Protein AF-A0AAW6NH18-F1 (afdb_monomer_lite)

pLDDT: mean 81.3, std 8.91, range [51.72, 91.94]

Secondary structure (DSSP, 8-state):
-HHHHHHHHHHHTTTPPPEEEE-SS---S-EEEEPPHHHHHHHHHH-TT--GGG-EEEESHHHHHHHHHHT-SEEEETTEEEESSTTGGG-HHHHHHHHHHHHHHTTS-PPP--TTEEEE--

Structure (mmCIF, N/CA/C/O backbone):
data_AF-A0AAW6NH18-F1
#
_entry.id   AF-A0AAW6NH18-F1
#
loop_
_atom_site.group_PDB
_atom_site.id
_atom_site.type_symbol
_atom_site.label_atom_id
_atom_site.label_alt_id
_atom_site.label_comp_id
_atom_site.label_asym_id
_atom_site.label_entity_id
_atom_site.label_seq_id
_atom_site.pdbx_PDB_ins_code
_atom_site.Cartn_x
_atom_site.Cartn_y
_atom_site.Cartn_z
_atom_site.occupancy
_atom_site.B_iso_or_equiv
_atom_site.auth_seq_id
_atom_site.auth_comp_id
_atom_site.auth_asym_id
_atom_site.auth_atom_id
_atom_site.pdbx_PDB_model_num
ATOM 1 N N . MET A 1 1 ? 14.912 12.429 -14.643 1.00 51.72 1 MET A N 1
ATOM 2 C CA . MET A 1 1 ? 15.030 12.791 -13.210 1.00 51.72 1 MET A CA 1
ATOM 3 C C . MET A 1 1 ? 14.114 11.985 -12.272 1.00 51.72 1 MET A C 1
ATOM 5 O O . MET A 1 1 ? 14.462 11.850 -11.110 1.00 51.72 1 MET A O 1
ATOM 9 N N . ALA A 1 2 ? 12.985 11.406 -12.720 1.00 55.00 2 ALA A N 1
ATOM 10 C CA . ALA A 1 2 ? 12.113 10.599 -11.842 1.00 55.00 2 ALA A CA 1
ATOM 11 C C . ALA A 1 2 ? 12.678 9.208 -11.474 1.00 55.00 2 ALA A C 1
ATOM 13 O O . ALA A 1 2 ? 12.477 8.738 -10.358 1.00 55.00 2 ALA A O 1
ATOM 14 N N . LYS A 1 3 ? 13.417 8.574 -12.399 1.00 55.97 3 LYS A N 1
ATOM 15 C CA . LYS A 1 3 ? 13.998 7.232 -12.221 1.00 55.97 3 LYS A CA 1
ATOM 16 C C . LYS A 1 3 ? 14.969 7.178 -11.033 1.00 55.97 3 LYS A C 1
ATOM 18 O O . LYS A 1 3 ? 14.827 6.315 -10.180 1.00 55.97 3 LYS A O 1
ATOM 23 N N . ASP A 1 4 ? 15.843 8.178 -10.952 1.00 64.12 4 ASP A N 1
ATOM 24 C CA . ASP A 1 4 ? 16.896 8.341 -9.944 1.00 64.12 4 ASP A CA 1
ATOM 25 C C . ASP A 1 4 ? 16.360 8.353 -8.498 1.00 64.12 4 ASP A C 1
ATOM 27 O O . ASP A 1 4 ? 16.779 7.555 -7.659 1.00 64.12 4 ASP A O 1
ATOM 31 N N . LYS A 1 5 ? 15.313 9.150 -8.240 1.00 70.62 5 LYS A N 1
ATOM 32 C CA . LYS A 1 5 ? 14.659 9.216 -6.923 1.00 70.62 5 LYS A CA 1
ATOM 33 C C . LYS A 1 5 ? 13.972 7.913 -6.512 1.00 70.62 5 LYS A C 1
ATOM 35 O O . LYS A 1 5 ? 13.817 7.684 -5.316 1.00 70.62 5 LYS A O 1
ATOM 40 N N . LEU A 1 6 ? 13.514 7.088 -7.456 1.00 75.19 6 LEU A N 1
ATOM 41 C CA . LEU A 1 6 ? 12.871 5.815 -7.125 1.00 75.19 6 LEU A CA 1
ATOM 42 C C . LEU A 1 6 ? 13.906 4.733 -6.797 1.00 75.19 6 LEU A C 1
ATOM 44 O O . LEU A 1 6 ? 13.699 3.958 -5.868 1.00 75.19 6 LEU A O 1
ATOM 48 N N . THR A 1 7 ? 15.032 4.718 -7.516 1.00 75.06 7 THR A N 1
ATOM 49 C CA . THR A 1 7 ? 16.199 3.885 -7.185 1.00 75.06 7 THR A CA 1
ATOM 50 C C . THR A 1 7 ? 16.736 4.190 -5.796 1.00 75.06 7 THR A C 1
ATOM 52 O O . THR A 1 7 ? 16.934 3.261 -5.019 1.00 75.06 7 THR A O 1
ATOM 55 N N . GLU A 1 8 ? 16.834 5.466 -5.425 1.00 77.69 8 GLU A N 1
ATOM 56 C CA . GLU A 1 8 ? 17.271 5.843 -4.079 1.00 77.69 8 GLU A CA 1
ATOM 57 C C . GLU A 1 8 ? 16.321 5.302 -2.989 1.00 77.69 8 GLU A C 1
ATOM 59 O O . GLU A 1 8 ? 16.760 4.816 -1.946 1.00 77.69 8 GLU A O 1
ATOM 64 N N . VAL A 1 9 ? 15.003 5.335 -3.227 1.00 73.94 9 VAL A N 1
ATOM 65 C CA . VAL A 1 9 ? 14.012 4.745 -2.308 1.00 73.94 9 VAL A CA 1
ATOM 66 C C . VAL A 1 9 ? 14.207 3.233 -2.194 1.00 73.94 9 VAL A C 1
ATOM 68 O O . VAL A 1 9 ? 14.206 2.720 -1.077 1.00 73.94 9 VAL A O 1
ATOM 71 N N . LEU A 1 10 ? 14.425 2.544 -3.321 1.00 71.75 10 LEU A N 1
ATOM 72 C CA . LEU A 1 10 ? 14.675 1.100 -3.373 1.00 71.75 10 LEU A CA 1
ATOM 73 C C . LEU A 1 10 ? 15.925 0.688 -2.591 1.00 71.75 10 LEU A C 1
ATOM 75 O O . LEU A 1 10 ? 15.947 -0.385 -1.990 1.00 71.75 10 LEU A O 1
ATOM 79 N N . GLU A 1 11 ? 16.984 1.492 -2.649 1.00 74.31 11 GLU A N 1
ATOM 80 C CA . GLU A 1 11 ? 18.219 1.273 -1.891 1.00 74.31 11 GLU A CA 1
ATOM 81 C C . GLU A 1 11 ? 18.015 1.543 -0.399 1.00 74.31 11 GLU A C 1
ATOM 83 O O . GLU A 1 11 ? 18.419 0.738 0.431 1.00 74.31 11 GLU A O 1
ATOM 88 N N . LYS A 1 12 ? 17.287 2.605 -0.036 1.00 71.75 12 LYS A N 1
ATOM 89 C CA . LYS A 1 12 ? 16.964 2.922 1.369 1.00 71.75 12 LYS A CA 1
ATOM 90 C C . LYS A 1 12 ? 16.020 1.911 2.029 1.00 71.75 12 LYS A C 1
ATOM 92 O O . LYS A 1 12 ? 15.954 1.843 3.261 1.00 71.75 12 LYS A O 1
ATOM 97 N N . THR A 1 13 ? 15.258 1.158 1.237 1.00 67.12 13 THR A N 1
ATOM 98 C CA . THR A 1 13 ? 14.456 0.021 1.711 1.00 67.12 13 THR A CA 1
ATOM 99 C C . THR A 1 13 ? 15.242 -1.281 1.803 1.00 67.12 13 THR A C 1
ATOM 101 O O . THR A 1 13 ? 14.730 -2.239 2.377 1.00 67.12 13 THR A O 1
ATOM 104 N N . ASP A 1 14 ? 16.463 -1.358 1.269 1.00 63.47 14 ASP A N 1
ATOM 105 C CA . ASP A 1 14 ? 17.301 -2.550 1.391 1.00 63.47 14 ASP A CA 1
ATOM 106 C C . ASP A 1 14 ? 17.612 -2.838 2.872 1.00 63.47 14 ASP A C 1
ATOM 108 O O . ASP A 1 14 ? 18.042 -1.968 3.625 1.00 63.47 14 ASP A O 1
ATOM 112 N N . GLY A 1 15 ? 17.251 -4.038 3.337 1.00 61.22 15 GLY A N 1
ATOM 113 C CA . GLY A 1 15 ? 17.378 -4.451 4.742 1.00 61.22 15 GLY A CA 1
ATOM 114 C C . GLY A 1 15 ? 16.180 -4.152 5.660 1.00 61.22 15 GLY A C 1
ATOM 115 O O . GLY A 1 15 ? 16.064 -4.778 6.716 1.00 61.22 15 GLY A O 1
ATOM 116 N N . LYS A 1 16 ? 15.231 -3.287 5.271 1.00 66.94 16 LYS A N 1
ATOM 117 C CA . LYS A 1 16 ? 13.987 -3.059 6.036 1.00 66.94 16 LYS A CA 1
ATOM 118 C C . LYS A 1 16 ? 12.890 -3.997 5.541 1.00 66.94 16 LYS A C 1
ATOM 120 O O . LYS A 1 16 ? 12.533 -3.982 4.372 1.00 66.94 16 LYS A O 1
ATOM 125 N N . ARG A 1 17 ? 12.324 -4.818 6.426 1.00 68.88 17 ARG A N 1
ATOM 126 C CA . ARG A 1 17 ? 11.261 -5.774 6.070 1.00 68.88 17 ARG A CA 1
ATOM 127 C C . ARG A 1 17 ? 9.898 -5.265 6.524 1.00 68.88 17 ARG A C 1
ATOM 129 O O . ARG A 1 17 ? 9.783 -4.734 7.630 1.00 68.88 17 ARG A O 1
ATOM 136 N N . ALA A 1 18 ? 8.872 -5.489 5.701 1.00 76.62 18 ALA A N 1
ATOM 137 C CA . ALA A 1 18 ? 7.491 -5.305 6.135 1.00 76.62 18 ALA A CA 1
ATOM 138 C C . ALA A 1 18 ? 7.205 -6.182 7.360 1.00 76.62 18 ALA A C 1
ATOM 140 O O . ALA A 1 18 ? 7.732 -7.289 7.511 1.00 76.62 18 ALA A O 1
ATOM 141 N N . LYS A 1 19 ? 6.339 -5.686 8.243 1.00 81.25 19 LYS A N 1
ATOM 142 C CA . LYS A 1 19 ? 5.810 -6.468 9.359 1.00 81.25 19 LYS A CA 1
ATOM 143 C C . LYS A 1 19 ? 4.525 -7.143 8.917 1.00 81.25 19 LYS A C 1
ATOM 145 O O . LYS A 1 19 ? 3.632 -6.493 8.383 1.00 81.25 19 LYS A O 1
ATOM 150 N N . THR A 1 20 ? 4.419 -8.442 9.172 1.00 83.19 20 THR A N 1
ATOM 151 C CA . THR A 1 20 ? 3.154 -9.155 8.982 1.00 83.19 20 THR A CA 1
ATOM 152 C C . THR A 1 20 ? 2.249 -8.877 10.176 1.00 83.19 20 THR A C 1
ATOM 154 O O . THR A 1 20 ? 2.645 -9.102 11.318 1.00 83.19 20 THR A O 1
ATOM 157 N N . LYS A 1 21 ? 1.040 -8.394 9.909 1.00 86.31 21 LYS A N 1
ATOM 158 C CA . LYS A 1 21 ? -0.032 -8.208 10.886 1.00 86.31 21 LYS A CA 1
ATOM 159 C C . LYS A 1 21 ? -1.260 -9.009 10.483 1.00 86.31 21 LYS A C 1
ATOM 161 O O . LYS A 1 21 ? -1.394 -9.428 9.332 1.00 86.31 21 LYS A O 1
ATOM 166 N N . THR A 1 22 ? -2.150 -9.221 11.443 1.00 85.50 22 THR A N 1
ATOM 167 C CA . THR A 1 22 ? -3.453 -9.823 11.193 1.00 85.50 22 THR A CA 1
ATOM 168 C C . THR A 1 22 ? -4.527 -8.755 11.081 1.00 85.50 22 THR A C 1
ATOM 170 O O . THR A 1 22 ? -4.534 -7.792 11.846 1.00 85.50 22 THR A O 1
ATOM 173 N N . LEU A 1 23 ? -5.415 -8.919 10.105 1.00 83.50 23 LEU A N 1
ATOM 174 C CA . LEU A 1 23 ? -6.571 -8.052 9.906 1.00 83.50 23 LEU A CA 1
ATOM 175 C C . LEU A 1 23 ? -7.786 -8.935 9.636 1.00 83.50 23 LEU A C 1
ATOM 177 O O . LEU A 1 23 ? -7.771 -9.707 8.680 1.00 83.50 23 LEU A O 1
ATOM 181 N N . ASP A 1 24 ? -8.806 -8.829 10.484 1.00 81.62 24 ASP A N 1
ATOM 182 C CA . ASP A 1 24 ? -9.973 -9.720 10.464 1.00 81.62 24 ASP A CA 1
ATOM 183 C C . ASP A 1 24 ? -10.776 -9.593 9.158 1.00 81.62 24 ASP A C 1
ATOM 185 O O . ASP A 1 24 ? -11.128 -10.582 8.512 1.00 81.62 24 ASP A O 1
ATOM 189 N N . LYS A 1 25 ? -10.942 -8.348 8.696 1.00 82.25 25 LYS A N 1
ATOM 190 C CA . LYS A 1 25 ? -11.622 -8.002 7.449 1.00 82.25 25 LYS A CA 1
ATOM 191 C C . LYS A 1 25 ? -10.693 -7.209 6.534 1.00 82.25 25 LYS A C 1
ATOM 193 O O . LYS A 1 25 ? -10.250 -6.120 6.888 1.00 82.25 25 LYS A O 1
ATOM 198 N N . ILE A 1 26 ? -10.416 -7.745 5.344 1.00 84.56 26 ILE A N 1
ATOM 199 C CA . ILE A 1 26 ? -9.759 -6.977 4.278 1.00 84.56 26 ILE A CA 1
ATOM 200 C C . ILE A 1 26 ? -10.804 -6.030 3.668 1.00 84.56 26 ILE A C 1
ATOM 202 O O . ILE A 1 26 ? -11.897 -6.504 3.353 1.00 84.56 26 ILE A O 1
ATOM 206 N N . PRO A 1 27 ? -10.499 -4.733 3.487 1.00 85.75 27 PRO A N 1
ATOM 207 C CA . PRO A 1 27 ? -11.397 -3.790 2.826 1.00 85.75 27 PRO A CA 1
ATOM 208 C C . PRO A 1 27 ? -11.808 -4.282 1.439 1.00 85.75 27 PRO A C 1
ATOM 210 O O . PRO A 1 27 ? -10.950 -4.635 0.628 1.00 85.75 27 PRO A O 1
ATOM 213 N N . THR A 1 28 ? -13.108 -4.277 1.154 1.00 81.75 28 THR A N 1
ATOM 214 C CA . THR A 1 28 ? -13.651 -4.719 -0.141 1.00 81.75 28 THR A CA 1
ATOM 215 C C . THR A 1 28 ? -14.332 -3.579 -0.884 1.00 81.75 28 THR A C 1
ATOM 217 O O . THR A 1 28 ? -14.221 -3.506 -2.105 1.00 81.75 28 THR A O 1
ATOM 220 N N . ASP A 1 29 ? -14.954 -2.645 -0.164 1.00 83.75 29 ASP A N 1
ATOM 221 C CA . ASP A 1 29 ? -15.552 -1.430 -0.707 1.00 83.75 29 ASP A CA 1
ATOM 222 C C . ASP A 1 29 ? -14.501 -0.313 -0.755 1.00 83.75 29 ASP A C 1
ATOM 224 O O . ASP A 1 29 ? -14.357 0.540 0.122 1.00 83.75 29 ASP A O 1
ATOM 228 N N . THR A 1 30 ? -13.649 -0.379 -1.775 1.00 86.44 30 THR A N 1
ATOM 229 C CA . THR A 1 30 ? -12.554 0.577 -1.958 1.00 86.44 30 THR A CA 1
ATOM 230 C C . THR A 1 30 ? -12.425 0.980 -3.417 1.00 86.44 30 THR A C 1
ATOM 232 O O . THR A 1 30 ? -12.634 0.193 -4.338 1.00 86.44 30 THR A O 1
ATOM 235 N N . LYS A 1 31 ? -12.016 2.227 -3.649 1.00 88.31 31 LYS A N 1
ATOM 236 C CA . LYS A 1 31 ? -11.667 2.714 -4.981 1.00 88.31 31 LYS A CA 1
ATOM 237 C C . LYS A 1 31 ? -10.288 2.188 -5.356 1.00 88.31 31 LYS A C 1
ATOM 239 O O . LYS A 1 31 ? -9.275 2.666 -4.844 1.00 88.31 31 LYS A O 1
ATOM 244 N N . SER A 1 32 ? -10.255 1.221 -6.266 1.00 88.75 32 SER A N 1
ATOM 245 C CA . SER A 1 32 ? -9.015 0.680 -6.817 1.00 88.75 32 SER A CA 1
ATOM 246 C C . SER A 1 32 ? -8.525 1.495 -8.015 1.00 88.75 32 SER A C 1
ATOM 248 O O . SER A 1 32 ? -9.310 1.837 -8.900 1.00 88.75 32 SER A O 1
ATOM 250 N N . ARG A 1 33 ? -7.219 1.741 -8.094 1.00 89.25 33 ARG A N 1
ATOM 251 C CA . ARG A 1 33 ? -6.527 2.279 -9.272 1.00 89.25 33 ARG A CA 1
ATOM 252 C C . ARG A 1 33 ? -5.333 1.397 -9.630 1.00 89.25 33 ARG A C 1
ATOM 254 O O . ARG A 1 33 ? -4.800 0.695 -8.775 1.00 89.25 33 ARG A O 1
ATOM 261 N N . LYS A 1 34 ? -4.897 1.436 -10.887 1.00 89.06 34 LYS A N 1
ATOM 262 C CA . LYS A 1 34 ? -3.681 0.728 -11.317 1.00 89.06 34 LYS A CA 1
ATOM 263 C C . LYS A 1 34 ? -2.433 1.412 -10.756 1.00 89.06 34 LYS A C 1
ATOM 265 O O . LYS A 1 34 ? -2.438 2.624 -10.536 1.00 89.06 34 LYS A O 1
ATOM 270 N N . LEU A 1 35 ? -1.376 0.629 -10.548 1.00 85.50 35 LEU A N 1
ATOM 271 C CA . LEU A 1 35 ? -0.067 1.159 -10.181 1.00 85.50 35 LEU A CA 1
ATOM 272 C C . LEU A 1 35 ? 0.456 2.092 -11.298 1.00 85.50 35 LEU A C 1
ATOM 274 O O . LEU A 1 35 ? 0.305 1.752 -12.476 1.00 85.50 35 LEU A O 1
ATOM 278 N N . PRO A 1 36 ? 1.080 3.239 -10.974 1.00 86.62 36 PRO A N 1
ATOM 279 C CA . PRO A 1 36 ? 1.700 4.094 -11.979 1.00 86.62 36 PRO A CA 1
ATOM 280 C C . PRO A 1 36 ? 2.778 3.346 -12.769 1.00 86.62 36 PRO A C 1
ATOM 282 O O . PRO A 1 36 ? 3.608 2.638 -12.194 1.00 86.62 36 PRO A O 1
ATOM 285 N N . THR A 1 37 ? 2.802 3.538 -14.089 1.00 86.94 37 THR A N 1
ATOM 286 C CA . THR A 1 37 ? 3.723 2.837 -15.000 1.00 86.94 37 THR A CA 1
ATOM 287 C C . THR A 1 37 ? 5.194 3.059 -14.637 1.00 86.94 37 THR A C 1
ATOM 289 O O . THR A 1 37 ? 6.008 2.150 -14.776 1.00 86.94 37 THR A O 1
ATOM 292 N N . GLU A 1 38 ? 5.541 4.241 -14.121 1.00 87.44 38 GLU A N 1
ATOM 293 C CA . GLU A 1 38 ? 6.894 4.556 -13.643 1.00 87.44 38 GLU A CA 1
ATOM 294 C C . GLU A 1 38 ? 7.343 3.646 -12.488 1.00 87.44 38 GLU A C 1
ATOM 296 O O . GLU A 1 38 ? 8.476 3.161 -12.495 1.00 87.44 38 GLU A O 1
ATOM 301 N N . VAL A 1 39 ? 6.439 3.349 -11.545 1.00 87.69 39 VAL A N 1
ATOM 302 C CA . VAL A 1 39 ? 6.709 2.467 -10.405 1.00 87.69 39 VAL A CA 1
ATOM 303 C C . VA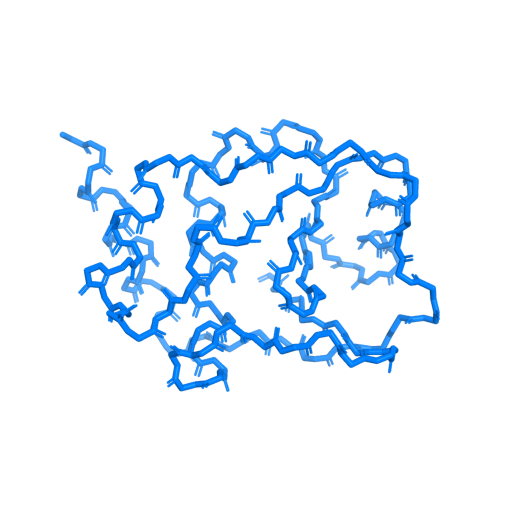L A 1 39 ? 6.854 1.036 -10.897 1.00 87.69 39 VAL A C 1
ATOM 305 O O . VAL A 1 39 ? 7.824 0.370 -10.545 1.00 87.69 39 VAL A O 1
ATOM 308 N N . ILE A 1 40 ? 5.943 0.582 -11.767 1.00 88.06 40 ILE A N 1
ATOM 309 C CA . ILE A 1 40 ? 6.010 -0.758 -12.371 1.00 88.06 40 ILE A CA 1
ATOM 310 C C . ILE A 1 40 ? 7.367 -0.964 -13.041 1.00 88.06 40 ILE A C 1
ATOM 312 O O . ILE A 1 40 ? 8.015 -1.979 -12.794 1.00 88.06 40 ILE A O 1
ATOM 316 N N . LYS A 1 41 ? 7.809 -0.005 -13.861 1.00 87.56 41 LYS A N 1
ATOM 317 C CA . LYS A 1 41 ? 9.056 -0.116 -14.620 1.00 87.56 41 LYS A CA 1
ATOM 318 C C . LYS A 1 41 ? 10.267 -0.233 -13.696 1.00 87.56 41 LYS A C 1
ATOM 320 O O . LYS A 1 41 ? 11.018 -1.195 -13.801 1.00 87.56 41 LYS A O 1
ATOM 325 N N . ALA A 1 42 ? 10.413 0.696 -12.756 1.00 86.56 42 ALA A N 1
ATOM 326 C CA . ALA A 1 42 ? 11.556 0.716 -11.850 1.00 86.56 42 ALA A CA 1
ATOM 327 C C . ALA A 1 42 ? 11.590 -0.492 -10.898 1.00 86.56 42 ALA A C 1
ATOM 329 O O . ALA A 1 42 ? 12.657 -1.038 -10.629 1.00 86.56 42 ALA A O 1
ATOM 330 N N . MET A 1 43 ? 10.432 -0.951 -10.414 1.00 86.06 43 MET A N 1
ATOM 331 C CA . MET A 1 43 ? 10.374 -2.161 -9.594 1.00 86.06 43 MET A CA 1
ATOM 332 C C . MET A 1 43 ? 10.661 -3.420 -10.420 1.00 86.06 43 MET A C 1
ATOM 334 O O . MET A 1 43 ? 11.335 -4.312 -9.921 1.00 86.06 43 MET A O 1
ATOM 338 N N . SER A 1 44 ? 10.191 -3.500 -11.670 1.00 87.31 44 SER A N 1
ATOM 339 C CA . SER A 1 44 ? 10.450 -4.657 -12.545 1.00 87.31 44 SER A CA 1
ATOM 340 C C . SER A 1 44 ? 11.927 -4.766 -12.928 1.00 87.31 44 SER A C 1
ATOM 342 O O . SER A 1 44 ? 12.432 -5.872 -13.071 1.00 87.31 44 SER A O 1
ATOM 344 N N . GLU A 1 45 ? 12.643 -3.641 -13.041 1.00 86.56 45 GLU A N 1
ATOM 345 C CA . GLU A 1 45 ? 14.098 -3.645 -13.250 1.00 86.56 45 GLU A CA 1
ATOM 346 C C . GLU A 1 45 ? 14.850 -4.278 -12.066 1.00 86.56 45 GLU A C 1
ATOM 348 O O . GLU A 1 45 ? 15.812 -5.011 -12.277 1.00 86.56 45 GLU A O 1
ATOM 353 N N . LYS A 1 46 ? 14.396 -4.048 -10.824 1.00 83.19 46 LYS A N 1
ATOM 354 C CA . LYS A 1 46 ? 15.023 -4.617 -9.614 1.00 83.19 46 LYS A CA 1
ATOM 355 C C . LYS A 1 46 ? 14.494 -6.012 -9.258 1.00 83.19 46 LYS A C 1
ATOM 357 O O . LYS A 1 46 ? 15.215 -6.829 -8.692 1.00 83.19 46 LYS A O 1
ATOM 362 N N . PHE A 1 47 ? 13.241 -6.294 -9.605 1.00 85.31 47 PHE A N 1
ATOM 363 C CA . PHE A 1 47 ? 12.532 -7.540 -9.330 1.00 85.31 47 PHE A CA 1
ATOM 364 C C . PHE A 1 47 ? 11.875 -8.072 -10.617 1.00 85.31 47 PHE A C 1
ATOM 366 O O . PHE A 1 47 ? 10.652 -8.007 -10.758 1.00 85.31 47 PHE A O 1
ATOM 373 N N . PRO A 1 48 ? 12.654 -8.642 -11.553 1.00 83.06 48 PRO A N 1
ATOM 374 C CA . PRO A 1 48 ? 12.141 -9.098 -12.852 1.00 83.06 48 PRO A CA 1
ATOM 375 C C . PRO A 1 48 ? 11.086 -10.210 -12.735 1.00 83.06 48 PRO A C 1
ATOM 377 O O . PRO A 1 48 ? 10.245 -10.382 -13.613 1.00 83.06 48 PRO A O 1
ATOM 380 N N . SER A 1 49 ? 11.094 -10.947 -11.624 1.00 81.38 49 SER A N 1
ATOM 381 C CA . SER A 1 49 ? 10.150 -12.031 -11.331 1.00 81.38 49 SER A CA 1
ATOM 382 C C . SER A 1 49 ? 8.799 -11.549 -10.774 1.00 81.38 49 SER A C 1
ATOM 384 O O . SER A 1 49 ? 7.889 -12.361 -10.575 1.00 81.38 49 SER A O 1
ATOM 386 N N . ALA A 1 50 ? 8.656 -10.252 -10.481 1.00 81.94 50 ALA A N 1
ATOM 387 C CA . ALA A 1 50 ? 7.479 -9.693 -9.831 1.00 81.94 50 ALA A CA 1
ATOM 388 C C . ALA A 1 50 ? 6.384 -9.309 -10.839 1.00 81.94 50 ALA A C 1
ATOM 390 O O . ALA A 1 50 ? 6.588 -8.498 -11.739 1.00 81.94 50 ALA A O 1
ATOM 391 N N . LYS A 1 51 ? 5.166 -9.833 -10.652 1.00 83.12 51 LYS A N 1
ATOM 392 C CA . LYS A 1 51 ? 3.995 -9.485 -11.476 1.00 83.12 51 LYS A CA 1
ATOM 393 C C . LYS A 1 51 ? 3.319 -8.220 -10.949 1.00 83.12 51 LYS A C 1
ATOM 395 O O . LYS A 1 51 ? 2.325 -8.282 -10.239 1.00 83.12 51 LYS A O 1
ATOM 400 N N . LEU A 1 52 ? 3.880 -7.062 -11.278 1.00 84.56 52 LEU A N 1
ATOM 401 C CA . LEU A 1 52 ? 3.418 -5.775 -10.740 1.00 84.56 52 LEU A CA 1
ATOM 402 C C . LEU A 1 52 ? 2.242 -5.176 -11.506 1.00 84.56 52 LEU A C 1
ATOM 404 O O . LEU A 1 52 ? 1.475 -4.397 -10.954 1.00 84.56 52 LEU A O 1
ATOM 408 N N . SER A 1 53 ? 2.048 -5.585 -12.758 1.00 83.00 53 SER A N 1
ATOM 409 C CA . SER A 1 53 ? 0.910 -5.154 -13.576 1.00 83.00 53 SER A CA 1
ATOM 410 C C . SER A 1 53 ? -0.443 -5.620 -13.027 1.00 83.00 53 SER A C 1
ATOM 412 O O . SER A 1 53 ? -1.469 -5.045 -13.382 1.00 83.00 53 SER A O 1
ATOM 414 N N . THR A 1 54 ? -0.461 -6.647 -12.170 1.00 83.44 54 THR A N 1
ATOM 415 C CA . THR A 1 54 ? -1.677 -7.124 -11.495 1.00 83.44 54 THR A CA 1
ATOM 416 C C . THR A 1 54 ? -1.937 -6.411 -10.170 1.00 83.44 54 THR A C 1
ATOM 418 O O . THR A 1 54 ? -2.997 -6.616 -9.587 1.00 83.44 54 THR A O 1
ATOM 421 N N . VAL A 1 55 ? -0.998 -5.584 -9.696 1.00 87.50 55 VAL A N 1
ATOM 422 C CA . VAL A 1 55 ? -1.112 -4.875 -8.420 1.00 87.50 55 VAL A CA 1
ATOM 423 C C . VAL A 1 55 ? -2.057 -3.689 -8.563 1.00 87.50 55 VAL A C 1
ATOM 425 O O . VAL A 1 55 ? -1.898 -2.844 -9.453 1.00 87.50 55 VAL A O 1
ATOM 428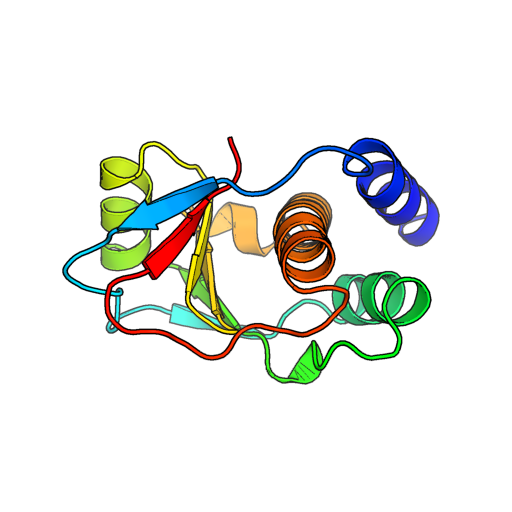 N N . LYS A 1 56 ? -3.028 -3.602 -7.654 1.00 89.56 56 LYS A N 1
ATOM 429 C CA . LYS A 1 56 ? -3.954 -2.473 -7.562 1.00 89.56 56 LYS A CA 1
ATOM 430 C C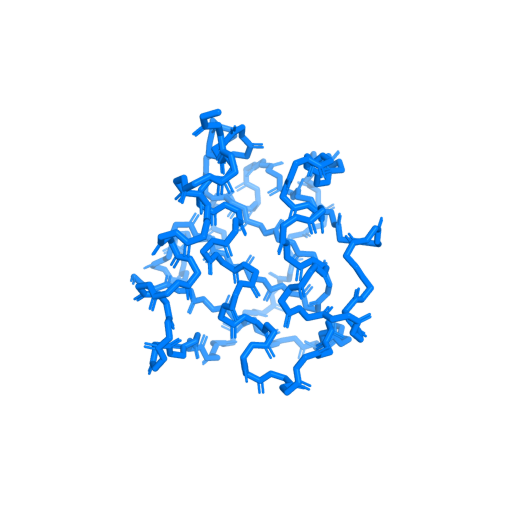 . LYS A 1 56 ? -3.733 -1.706 -6.272 1.00 89.56 56 LYS A C 1
ATOM 432 O O . LYS A 1 56 ? -3.341 -2.259 -5.251 1.00 89.56 56 LYS A O 1
ATOM 437 N N . VAL A 1 57 ? -4.002 -0.410 -6.336 1.00 90.44 57 VAL A N 1
ATOM 438 C CA . VAL A 1 57 ? -3.947 0.502 -5.198 1.00 90.44 57 VAL A CA 1
ATOM 439 C C . VAL A 1 57 ? -5.366 0.884 -4.812 1.00 90.44 57 VAL A C 1
ATOM 441 O O . VAL A 1 57 ? -6.070 1.541 -5.573 1.00 90.44 57 VAL A O 1
ATOM 444 N N . HIS A 1 58 ? -5.775 0.473 -3.628 1.00 91.94 58 HIS A N 1
ATOM 445 C CA . HIS A 1 58 ? -7.079 0.659 -3.027 1.00 91.94 58 HIS A CA 1
ATOM 446 C C . HIS A 1 58 ? -7.042 1.833 -2.051 1.00 91.94 58 HIS A C 1
ATOM 448 O O . HIS A 1 58 ? -6.177 1.932 -1.180 1.00 91.94 58 HIS A O 1
ATOM 454 N N . VAL A 1 59 ? -7.999 2.743 -2.207 1.00 91.81 59 VAL A N 1
ATOM 455 C CA . VAL A 1 59 ? -8.201 3.890 -1.318 1.00 91.81 59 VAL A CA 1
ATOM 456 C C . VAL A 1 59 ? -9.686 4.031 -1.002 1.00 91.81 59 VAL A C 1
ATOM 458 O O . VAL A 1 59 ? -10.530 3.663 -1.816 1.00 91.81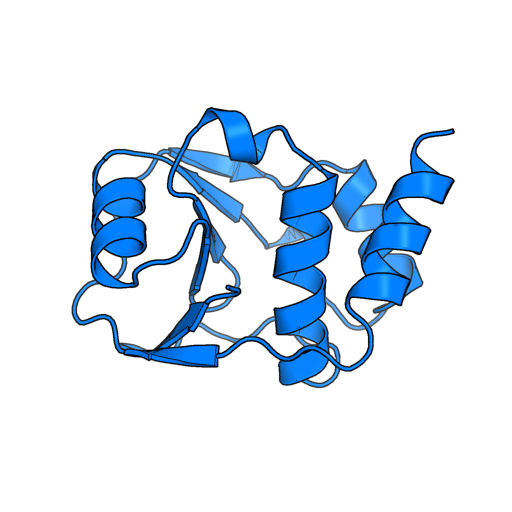 59 VAL A O 1
ATOM 461 N N . GLY A 1 60 ? -10.035 4.574 0.157 1.00 89.88 60 GLY A N 1
ATOM 462 C CA . GLY A 1 60 ? -11.432 4.719 0.576 1.00 89.88 60 GLY A CA 1
ATOM 463 C C . GLY A 1 60 ? -11.574 4.606 2.085 1.00 89.88 60 GLY A C 1
ATOM 464 O O . GLY A 1 60 ? -10.586 4.344 2.766 1.00 89.88 60 GLY A O 1
ATOM 465 N N . ALA A 1 61 ? -12.796 4.786 2.589 1.00 89.56 61 ALA A N 1
ATOM 466 C CA . ALA A 1 61 ? -13.074 4.776 4.024 1.00 89.56 61 ALA A CA 1
ATOM 467 C C . ALA A 1 61 ? -12.606 3.471 4.691 1.00 89.56 61 ALA A C 1
ATOM 469 O O . ALA A 1 61 ? -11.799 3.529 5.615 1.00 89.56 61 ALA A O 1
ATOM 470 N N . GLU A 1 62 ? -12.975 2.306 4.143 1.00 90.50 62 GLU A N 1
ATOM 471 C CA . GLU A 1 62 ? -12.547 1.017 4.707 1.00 90.50 62 GLU A CA 1
ATOM 472 C C . GLU A 1 62 ? -11.016 0.839 4.699 1.00 90.50 62 GLU A C 1
ATOM 474 O O . GLU A 1 62 ? -10.443 0.311 5.652 1.00 90.50 62 GLU A O 1
ATOM 479 N N . ALA A 1 63 ? -10.323 1.298 3.647 1.00 90.94 63 ALA A N 1
ATOM 480 C CA . ALA A 1 63 ? -8.858 1.254 3.588 1.00 90.94 63 ALA A CA 1
ATOM 481 C C . ALA A 1 63 ? -8.227 2.158 4.657 1.00 90.94 63 ALA A C 1
ATOM 483 O O . ALA A 1 63 ? -7.276 1.755 5.328 1.00 90.94 63 ALA A O 1
ATOM 484 N N . THR A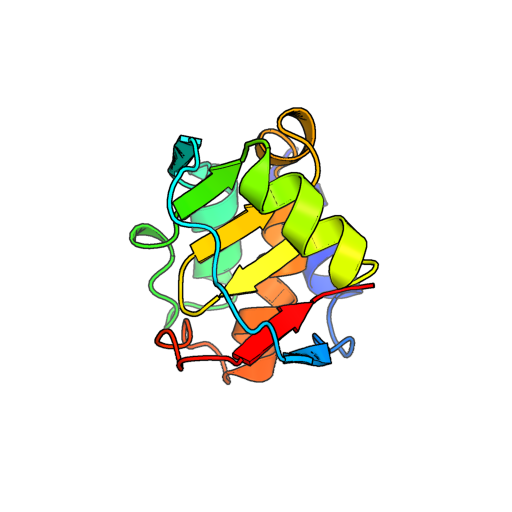 1 64 ? -8.780 3.359 4.850 1.00 90.56 64 THR A N 1
ATOM 485 C CA . THR A 1 64 ? -8.356 4.300 5.889 1.00 90.56 64 THR A CA 1
ATOM 486 C C . THR A 1 64 ? -8.535 3.717 7.286 1.00 90.56 64 THR A C 1
ATOM 488 O O . THR A 1 64 ? -7.607 3.782 8.095 1.00 90.56 64 THR A O 1
ATOM 491 N N . GLU A 1 65 ? -9.687 3.115 7.570 1.00 90.31 65 GLU A N 1
ATOM 492 C CA . GLU A 1 65 ? -9.966 2.488 8.862 1.00 90.31 65 GLU A CA 1
ATOM 493 C C . GLU A 1 65 ? -9.056 1.288 9.127 1.00 90.31 65 GLU A C 1
ATOM 495 O O . GLU A 1 65 ? -8.453 1.201 10.197 1.00 90.31 65 GLU A O 1
ATOM 500 N N . ALA A 1 66 ? -8.863 0.412 8.138 1.00 90.56 66 ALA A N 1
ATOM 501 C CA . ALA A 1 66 ? -7.938 -0.712 8.249 1.00 90.56 66 ALA A CA 1
ATOM 502 C C . ALA A 1 66 ? -6.499 -0.244 8.524 1.00 90.56 66 ALA A C 1
ATOM 504 O O . ALA A 1 66 ? -5.851 -0.736 9.448 1.00 90.56 66 ALA A O 1
ATOM 505 N N . CYS A 1 67 ? -6.012 0.759 7.790 1.00 89.88 67 CYS A N 1
ATOM 506 C CA . CYS A 1 67 ? -4.713 1.382 8.040 1.00 89.88 67 CYS A CA 1
ATOM 507 C C . CYS A 1 67 ? -4.597 1.941 9.468 1.00 89.88 67 CYS A C 1
ATOM 509 O O . CYS A 1 67 ? -3.579 1.736 10.133 1.00 89.88 67 CYS A O 1
ATOM 511 N N . LYS A 1 68 ? -5.648 2.605 9.967 1.00 88.94 68 LYS A N 1
ATOM 512 C CA . LYS A 1 68 ? -5.695 3.170 11.323 1.00 88.94 68 LYS A CA 1
ATOM 513 C C . LYS A 1 68 ? -5.638 2.082 12.394 1.00 88.94 68 LYS A C 1
ATOM 515 O O . LYS A 1 68 ? -4.841 2.203 13.320 1.00 88.94 68 LYS A O 1
ATOM 520 N N . THR A 1 69 ? -6.395 1.000 12.231 1.00 89.25 69 THR A N 1
ATOM 521 C CA . THR A 1 69 ? -6.357 -0.188 13.105 1.00 89.25 69 THR A CA 1
ATOM 522 C C . THR A 1 69 ? -4.976 -0.839 13.112 1.00 89.25 69 THR A C 1
ATOM 524 O O . THR A 1 69 ? -4.455 -1.231 14.154 1.00 89.25 69 THR A O 1
ATOM 527 N N . LEU A 1 70 ? -4.330 -0.902 11.949 1.00 86.75 70 LEU A N 1
ATOM 528 C CA . LEU A 1 70 ? -2.975 -1.423 11.815 1.00 86.75 70 LEU A CA 1
ATOM 529 C C . LEU A 1 70 ? -1.904 -0.440 12.312 1.00 86.75 70 LEU A C 1
ATOM 531 O O . LEU A 1 70 ? -0.752 -0.847 12.481 1.00 86.75 70 LEU A O 1
ATOM 535 N N . GLY A 1 71 ? -2.247 0.826 12.565 1.00 87.19 71 GLY A N 1
ATOM 536 C CA . GLY A 1 71 ? -1.291 1.880 12.903 1.00 87.19 71 GLY A CA 1
ATOM 537 C C . GLY A 1 71 ? -0.248 2.103 11.804 1.00 87.19 71 GLY A C 1
ATOM 538 O O . GLY A 1 71 ? 0.918 2.355 12.114 1.00 87.19 71 GLY A O 1
ATOM 539 N N . ALA A 1 72 ? -0.647 1.943 10.540 1.00 87.38 72 ALA A N 1
ATOM 540 C CA . ALA A 1 72 ? 0.208 2.045 9.361 1.00 87.38 72 ALA A CA 1
ATOM 541 C C . ALA A 1 72 ? -0.367 3.060 8.363 1.00 87.38 72 ALA A C 1
ATOM 543 O O . ALA A 1 72 ? -1.571 3.304 8.331 1.00 87.38 72 ALA A O 1
ATOM 544 N N . LYS A 1 73 ? 0.489 3.666 7.534 1.00 86.56 73 LYS A N 1
ATOM 545 C CA . LYS A 1 73 ? 0.038 4.558 6.446 1.00 86.56 73 LYS A CA 1
ATOM 546 C C . LYS A 1 73 ? -0.456 3.778 5.229 1.00 86.56 73 LYS A C 1
ATOM 548 O O . LYS A 1 73 ? -1.290 4.273 4.472 1.00 86.56 73 LYS A O 1
ATOM 553 N N . ALA A 1 74 ? 0.067 2.573 5.059 1.00 87.94 74 ALA A N 1
ATOM 554 C CA . ALA A 1 74 ? -0.247 1.667 3.979 1.00 87.94 74 ALA A CA 1
ATOM 555 C C . ALA A 1 74 ? -0.136 0.226 4.475 1.00 87.94 74 ALA A C 1
ATOM 557 O O . ALA A 1 74 ? 0.604 -0.074 5.418 1.00 87.94 74 ALA A O 1
ATOM 558 N N . PHE A 1 75 ? -0.873 -0.668 3.832 1.00 89.12 75 PHE A N 1
ATOM 559 C CA . PHE A 1 75 ? -0.671 -2.097 3.987 1.00 89.12 75 PHE A CA 1
ATOM 560 C C . PHE A 1 75 ? -0.920 -2.819 2.673 1.00 89.12 75 PHE A C 1
ATOM 562 O O . PHE A 1 75 ? -1.602 -2.317 1.786 1.00 89.12 75 PHE A O 1
ATOM 569 N N . ILE A 1 76 ? -0.371 -4.017 2.549 1.00 86.88 76 ILE A N 1
ATOM 570 C CA . ILE A 1 76 ? -0.494 -4.854 1.367 1.00 86.88 76 ILE A CA 1
ATOM 571 C C . ILE A 1 76 ? -1.169 -6.156 1.774 1.00 86.88 76 ILE A C 1
ATOM 573 O O . ILE A 1 76 ? -0.771 -6.810 2.740 1.00 86.88 76 ILE A O 1
ATOM 577 N N . SER A 1 77 ? -2.214 -6.521 1.041 1.00 86.31 77 SER A N 1
ATOM 578 C CA . SER A 1 77 ? -2.949 -7.769 1.211 1.00 86.31 77 SER A CA 1
ATOM 579 C C . SER A 1 77 ? -2.862 -8.549 -0.089 1.00 86.31 77 SER A C 1
ATOM 581 O O . SER A 1 77 ? -3.412 -8.148 -1.111 1.00 86.31 77 SER A O 1
ATOM 583 N N . GLY A 1 78 ? -2.112 -9.651 -0.076 1.00 82.81 78 GLY A N 1
ATOM 584 C CA . GLY A 1 78 ? -1.813 -10.377 -1.304 1.00 82.81 78 GLY A CA 1
ATOM 585 C C . GLY A 1 78 ? -1.074 -9.500 -2.313 1.00 82.81 78 GLY A C 1
ATOM 586 O O . GLY A 1 78 ? 0.057 -9.090 -2.067 1.00 82.81 78 GLY A O 1
ATOM 587 N N . SER A 1 79 ? -1.716 -9.238 -3.452 1.00 82.62 79 SER A N 1
ATOM 588 C CA . SER A 1 79 ? -1.159 -8.422 -4.535 1.00 82.62 79 SER A CA 1
ATOM 589 C C . SER A 1 79 ? -1.709 -6.995 -4.553 1.00 82.62 79 SER A C 1
ATOM 591 O O . SER A 1 79 ? -1.360 -6.243 -5.452 1.00 82.62 79 SER A O 1
ATOM 593 N N . ASP A 1 80 ? -2.543 -6.611 -3.588 1.00 88.25 80 ASP A N 1
ATOM 594 C CA . ASP A 1 80 ? -3.230 -5.321 -3.562 1.00 88.25 80 ASP A CA 1
ATOM 595 C C . ASP A 1 80 ? -2.693 -4.436 -2.431 1.00 88.25 80 ASP A C 1
ATOM 597 O O . ASP A 1 80 ? -2.462 -4.895 -1.311 1.00 88.25 80 ASP A O 1
ATOM 601 N N . ILE A 1 81 ? -2.494 -3.152 -2.723 1.00 89.00 81 ILE A N 1
ATOM 602 C CA . ILE A 1 81 ? -2.017 -2.136 -1.780 1.00 89.00 81 ILE A CA 1
ATOM 603 C C . ILE A 1 81 ? -3.208 -1.329 -1.297 1.00 89.00 81 ILE A C 1
ATOM 605 O O . ILE A 1 81 ? -3.975 -0.833 -2.109 1.00 89.00 81 ILE A O 1
ATOM 609 N N . PHE A 1 82 ? -3.317 -1.107 -0.000 1.00 91.06 82 PHE A N 1
ATOM 610 C CA . PHE A 1 82 ? -4.334 -0.280 0.628 1.00 91.06 82 PHE A CA 1
ATOM 611 C C . PHE A 1 82 ? -3.652 0.906 1.298 1.00 91.06 82 PHE A C 1
ATOM 613 O O . PHE A 1 82 ? -2.691 0.725 2.045 1.00 91.06 82 PHE A O 1
ATOM 620 N N . LEU A 1 83 ? -4.130 2.121 1.030 1.00 91.06 83 LEU A N 1
ATOM 621 C CA . LEU A 1 83 ? -3.553 3.337 1.604 1.00 91.06 83 LEU A CA 1
ATOM 622 C C . LEU A 1 83 ? -4.529 4.046 2.528 1.00 91.06 83 LEU A C 1
ATOM 624 O O . LEU A 1 83 ? -5.732 4.103 2.272 1.00 91.06 83 LEU A O 1
ATOM 628 N N . ALA A 1 84 ? -3.976 4.669 3.568 1.00 89.69 84 ALA A N 1
ATOM 629 C CA . ALA A 1 84 ? -4.747 5.440 4.528 1.00 89.69 84 ALA A CA 1
ATOM 630 C C . ALA A 1 84 ? -5.342 6.715 3.918 1.00 89.69 84 ALA A C 1
ATOM 632 O O . ALA A 1 84 ? -6.409 7.152 4.341 1.00 89.69 84 ALA A O 1
ATOM 633 N N . LYS A 1 85 ? -4.664 7.329 2.938 1.00 87.12 85 LYS A N 1
ATOM 634 C CA . LYS A 1 85 ? -5.139 8.543 2.264 1.00 87.12 85 LYS A CA 1
ATOM 635 C C . LYS A 1 85 ? -5.120 8.376 0.753 1.00 87.12 85 LYS A C 1
ATOM 637 O O . LYS A 1 85 ? -4.169 7.879 0.158 1.00 87.12 85 LYS A O 1
ATOM 642 N N . SER A 1 86 ? -6.145 8.915 0.102 1.00 83.06 86 SER A N 1
ATOM 643 C CA . SER A 1 86 ? -6.256 8.907 -1.360 1.00 83.06 86 SER A CA 1
ATOM 644 C C . SER A 1 86 ? -5.141 9.682 -2.074 1.00 83.06 86 SER A C 1
ATOM 646 O O . SER A 1 86 ? -4.834 9.370 -3.229 1.00 83.06 86 SER A O 1
ATOM 648 N N . GLY A 1 87 ? -4.547 10.681 -1.407 1.00 81.25 87 GLY A N 1
ATOM 649 C CA . GLY A 1 87 ? -3.433 11.478 -1.931 1.00 81.25 87 GLY A CA 1
ATOM 650 C C . GLY A 1 87 ? -2.140 10.675 -2.078 1.00 81.25 87 GLY A C 1
ATOM 651 O O . GLY A 1 87 ? -1.455 10.811 -3.087 1.00 81.25 87 GLY A O 1
ATOM 652 N N . ASP A 1 88 ? -1.886 9.754 -1.148 1.00 83.31 88 ASP A N 1
ATOM 653 C CA . ASP A 1 88 ? -0.689 8.906 -1.128 1.00 83.31 88 ASP A CA 1
ATOM 654 C C . ASP A 1 88 ? -0.620 7.955 -2.333 1.00 83.31 88 ASP A C 1
ATOM 656 O O . ASP A 1 88 ? 0.451 7.576 -2.789 1.00 83.31 88 ASP A O 1
ATOM 660 N N . ALA A 1 89 ? -1.758 7.620 -2.940 1.00 81.69 89 ALA A N 1
ATOM 661 C CA . ALA A 1 89 ? -1.782 6.763 -4.126 1.00 81.69 89 ALA A CA 1
ATOM 662 C C . ALA A 1 89 ? -1.379 7.494 -5.421 1.00 81.69 89 ALA A C 1
ATOM 664 O O . ALA A 1 89 ? -1.433 6.901 -6.498 1.00 81.69 89 ALA A O 1
ATOM 665 N N . LYS A 1 90 ? -1.045 8.789 -5.346 1.00 80.62 90 LYS A N 1
ATOM 666 C CA . LYS A 1 90 ? -0.320 9.509 -6.404 1.00 80.62 90 LYS A CA 1
ATOM 667 C C . LYS A 1 90 ? 1.179 9.609 -6.101 1.00 80.62 90 LYS A C 1
ATOM 669 O O . LYS A 1 90 ? 1.932 10.047 -6.963 1.00 80.62 90 LYS A O 1
ATOM 674 N N . ASP A 1 91 ? 1.611 9.217 -4.903 1.00 85.75 91 ASP A N 1
ATOM 675 C CA . ASP A 1 91 ? 3.006 9.280 -4.498 1.00 85.75 91 ASP A CA 1
ATOM 676 C C . ASP A 1 91 ? 3.744 8.014 -4.952 1.00 85.75 91 ASP A C 1
ATOM 678 O O . ASP A 1 91 ? 3.733 6.969 -4.299 1.00 85.75 91 ASP A O 1
ATOM 682 N N . SER A 1 92 ? 4.387 8.101 -6.117 1.00 85.19 92 SER A N 1
ATOM 683 C CA . SER A 1 92 ? 5.154 6.993 -6.694 1.00 85.19 92 SER A CA 1
ATOM 684 C C . SER A 1 92 ? 6.234 6.461 -5.749 1.00 85.19 92 SER A C 1
ATOM 686 O O . SER A 1 92 ? 6.517 5.264 -5.761 1.00 85.19 92 SER A O 1
ATOM 688 N N . LYS A 1 93 ? 6.831 7.326 -4.915 1.00 83.88 93 LYS A N 1
ATOM 689 C CA . LYS A 1 93 ? 7.892 6.931 -3.979 1.00 83.88 93 LYS A CA 1
ATOM 690 C C . LYS A 1 93 ? 7.346 6.053 -2.868 1.00 83.88 93 LYS A C 1
ATOM 692 O O . LYS A 1 93 ? 7.948 5.027 -2.579 1.00 83.88 93 LYS A O 1
ATOM 697 N N . LEU A 1 94 ? 6.215 6.425 -2.277 1.00 84.62 94 LEU A N 1
ATOM 698 C CA . LEU A 1 94 ? 5.542 5.625 -1.267 1.00 84.62 94 LEU A CA 1
ATOM 699 C C . LEU A 1 94 ? 5.129 4.280 -1.859 1.00 84.62 94 LEU A C 1
ATOM 701 O O . LEU A 1 94 ? 5.424 3.244 -1.278 1.00 84.62 94 LEU A O 1
ATOM 705 N N . LEU A 1 95 ? 4.529 4.273 -3.052 1.00 86.38 95 LEU A N 1
ATOM 706 C CA . LEU A 1 95 ? 4.147 3.024 -3.715 1.00 86.38 95 LEU A CA 1
ATOM 707 C C . LEU A 1 95 ? 5.355 2.109 -3.956 1.00 86.38 95 LEU A C 1
ATOM 709 O O . LEU A 1 95 ? 5.276 0.913 -3.687 1.00 86.38 95 LEU A O 1
ATOM 713 N N . ALA A 1 96 ? 6.476 2.665 -4.418 1.00 86.69 96 ALA A N 1
ATOM 714 C CA . ALA A 1 96 ? 7.727 1.932 -4.582 1.00 86.69 96 ALA A CA 1
ATOM 715 C C . ALA A 1 96 ? 8.281 1.407 -3.250 1.00 86.69 96 ALA A C 1
ATOM 717 O O . ALA A 1 96 ? 8.713 0.258 -3.183 1.00 86.69 96 ALA A O 1
ATOM 718 N N . HIS A 1 97 ? 8.243 2.221 -2.194 1.00 85.56 97 HIS A N 1
ATOM 719 C CA . HIS A 1 97 ? 8.679 1.850 -0.848 1.00 85.56 97 HIS A CA 1
ATOM 720 C C . HIS A 1 97 ? 7.895 0.636 -0.334 1.00 85.56 97 HIS A C 1
ATOM 722 O O . HIS A 1 97 ? 8.481 -0.388 0.017 1.00 85.56 97 HIS A O 1
ATOM 728 N N . GLU A 1 98 ? 6.564 0.709 -0.387 1.00 84.19 98 GLU A N 1
ATOM 729 C CA . GLU A 1 98 ? 5.686 -0.365 0.078 1.00 84.19 98 GLU A CA 1
ATOM 730 C C . GLU A 1 98 ? 5.854 -1.642 -0.765 1.00 84.19 98 GLU A C 1
ATOM 732 O O . GLU A 1 98 ? 5.970 -2.739 -0.210 1.00 84.19 98 GLU A O 1
ATOM 737 N N . LEU A 1 99 ? 5.955 -1.521 -2.099 1.00 84.25 99 LEU A N 1
ATOM 738 C CA . LEU A 1 99 ? 6.218 -2.669 -2.978 1.00 84.25 99 LEU A CA 1
ATOM 739 C C . LEU A 1 99 ? 7.542 -3.352 -2.655 1.00 84.25 99 LEU A C 1
ATOM 741 O O . LEU A 1 99 ? 7.604 -4.581 -2.620 1.00 84.25 99 LEU A O 1
ATOM 745 N N . SER A 1 100 ? 8.591 -2.566 -2.422 1.00 85.00 100 SER A N 1
ATOM 746 C CA . SER A 1 100 ? 9.933 -3.082 -2.146 1.00 85.00 100 SER A CA 1
ATOM 747 C C . SER A 1 100 ? 9.920 -4.029 -0.965 1.00 85.00 100 SER A C 1
ATOM 749 O O . SER A 1 100 ? 10.448 -5.133 -1.063 1.00 85.00 100 SER A O 1
ATOM 751 N N . HIS A 1 101 ? 9.247 -3.651 0.119 1.00 81.56 101 HIS A N 1
ATOM 752 C CA . HIS A 1 101 ? 9.157 -4.491 1.304 1.00 81.56 101 HIS A CA 1
ATOM 753 C C . HIS A 1 101 ? 8.452 -5.816 1.044 1.00 81.56 101 HIS A C 1
ATOM 755 O O . HIS A 1 101 ? 8.852 -6.852 1.578 1.00 81.56 101 HIS A O 1
ATOM 761 N N . VAL A 1 102 ? 7.413 -5.800 0.212 1.00 79.81 102 VAL A N 1
ATOM 762 C CA . VAL A 1 102 ? 6.672 -7.011 -0.135 1.00 79.81 102 VAL A CA 1
ATOM 763 C C . VAL A 1 102 ? 7.502 -7.922 -1.009 1.00 79.81 102 VAL A C 1
ATOM 765 O O . VAL A 1 102 ? 7.594 -9.116 -0.725 1.00 79.81 102 VAL A O 1
ATOM 768 N N . LEU A 1 103 ? 8.160 -7.375 -2.027 1.00 82.19 103 LEU A N 1
ATOM 769 C CA . LEU A 1 103 ? 9.038 -8.140 -2.902 1.00 82.19 103 LEU A CA 1
ATOM 770 C C . LEU A 1 103 ? 10.245 -8.680 -2.132 1.00 82.19 103 LEU A C 1
ATOM 772 O O . LEU A 1 103 ? 10.575 -9.851 -2.266 1.00 82.19 103 LEU A O 1
ATOM 776 N N . GLN A 1 104 ? 10.843 -7.9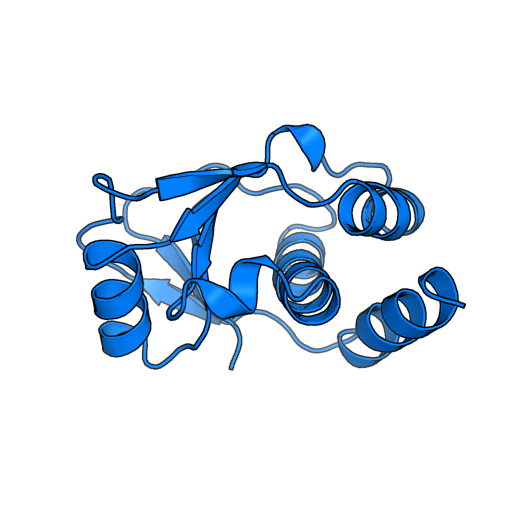04 -1.233 1.00 79.50 104 GLN A N 1
ATOM 777 C CA . GLN A 1 104 ? 11.906 -8.391 -0.354 1.00 79.50 104 GLN A CA 1
ATOM 778 C C . GLN A 1 104 ? 11.423 -9.519 0.566 1.00 79.50 104 GLN A C 1
ATOM 780 O O . GLN A 1 104 ? 12.096 -10.542 0.688 1.00 79.50 104 GLN A O 1
ATOM 785 N N . GLN A 1 105 ? 10.244 -9.382 1.183 1.00 75.69 105 GLN A N 1
ATOM 786 C CA . GLN A 1 105 ? 9.704 -10.407 2.081 1.00 75.69 105 GLN A CA 1
ATOM 787 C C . GLN A 1 105 ? 9.403 -11.725 1.354 1.00 75.69 105 GLN A C 1
ATOM 789 O O . GLN A 1 105 ? 9.515 -12.809 1.923 1.00 75.69 105 GLN A O 1
ATOM 794 N N . THR A 1 106 ? 9.019 -11.642 0.089 1.00 72.69 106 THR A N 1
ATOM 795 C CA . THR A 1 106 ? 8.568 -12.779 -0.719 1.00 72.69 106 THR A CA 1
ATOM 796 C C . THR A 1 106 ? 9.634 -13.330 -1.662 1.00 72.69 106 THR A C 1
ATOM 798 O O . THR A 1 106 ? 9.321 -14.166 -2.511 1.00 72.69 106 THR A O 1
ATOM 801 N N . LYS A 1 107 ? 10.892 -12.877 -1.531 1.00 75.94 107 LYS A N 1
ATOM 802 C CA . LYS A 1 107 ? 11.988 -13.200 -2.464 1.00 75.94 107 LYS A CA 1
ATOM 803 C C . LYS A 1 107 ? 11.622 -12.902 -3.931 1.00 75.94 107 LYS A C 1
ATOM 805 O O . LYS A 1 107 ? 11.858 -13.707 -4.827 1.00 75.94 107 LYS A O 1
ATOM 810 N N . GLY A 1 108 ? 11.030 -11.736 -4.171 1.00 69.06 108 GLY A N 1
ATOM 811 C CA . GLY A 1 108 ? 10.721 -11.201 -5.495 1.00 69.06 108 GLY A CA 1
ATOM 812 C C . GLY A 1 108 ? 9.396 -11.682 -6.085 1.00 69.06 108 GLY A C 1
ATOM 813 O O . GLY A 1 108 ? 9.242 -11.646 -7.304 1.00 69.06 108 GLY A O 1
ATOM 814 N N . LYS A 1 109 ? 8.441 -12.144 -5.266 1.00 70.94 109 LYS A N 1
ATOM 815 C CA . LYS A 1 109 ? 7.142 -12.654 -5.740 1.00 70.94 109 LYS A CA 1
ATOM 816 C C . LYS A 1 109 ? 5.979 -11.926 -5.084 1.00 70.94 109 LYS A C 1
ATOM 818 O O . LYS A 1 109 ? 5.809 -12.004 -3.883 1.00 70.94 109 LYS A O 1
ATOM 823 N N . VAL A 1 110 ? 5.087 -11.307 -5.848 1.00 67.19 110 VAL A N 1
ATOM 824 C CA . VAL A 1 110 ? 3.861 -10.751 -5.246 1.00 67.19 110 VAL A CA 1
ATOM 825 C C . VAL A 1 110 ? 3.097 -11.851 -4.479 1.00 67.19 110 VAL A C 1
ATOM 827 O O . VAL A 1 110 ? 2.836 -12.916 -5.050 1.00 67.19 110 VAL A O 1
ATOM 830 N N . PRO A 1 111 ? 2.812 -11.671 -3.175 1.00 68.75 111 PRO A N 1
ATOM 831 C CA . PRO A 1 111 ? 2.164 -12.705 -2.393 1.00 68.75 111 PRO A CA 1
ATOM 832 C C . PRO A 1 111 ? 0.719 -12.883 -2.855 1.00 68.75 111 PRO A C 1
ATOM 834 O O . PRO A 1 111 ? 0.047 -11.944 -3.281 1.00 68.75 111 PRO A O 1
ATOM 837 N N . SER A 1 112 ? 0.213 -14.106 -2.751 1.00 67.00 112 SER A N 1
ATOM 838 C CA . SER A 1 112 ? -1.218 -14.366 -2.900 1.00 67.00 112 SER A CA 1
ATOM 839 C C . SER A 1 112 ? -1.938 -13.961 -1.616 1.00 67.00 112 SER A C 1
ATOM 841 O O . SER A 1 112 ? -1.401 -14.150 -0.520 1.00 67.00 112 SER A O 1
ATOM 843 N N . ALA A 1 113 ? -3.141 -13.399 -1.737 1.00 63.03 113 ALA A N 1
ATOM 844 C CA . ALA A 1 113 ? -3.942 -12.997 -0.587 1.00 63.03 113 ALA A CA 1
ATOM 845 C C . ALA A 1 113 ? -4.195 -14.212 0.320 1.00 63.03 113 ALA A C 1
ATOM 847 O O . ALA A 1 113 ? -4.867 -15.166 -0.069 1.00 63.03 113 ALA A O 1
ATOM 848 N N . LYS A 1 114 ? -3.622 -14.200 1.527 1.00 64.19 114 LYS A N 1
ATOM 849 C CA . LYS A 1 114 ? -3.940 -15.172 2.576 1.00 64.19 114 LYS A CA 1
ATOM 850 C C . LYS A 1 114 ? -4.922 -14.520 3.531 1.00 64.19 114 LYS A C 1
ATOM 852 O O . LYS A 1 114 ? -4.643 -13.445 4.059 1.00 64.19 114 LYS A O 1
ATOM 857 N N . LYS A 1 115 ? -6.060 -15.183 3.749 1.00 66.75 115 LYS A N 1
ATOM 858 C CA . LYS A 1 115 ? -7.126 -14.697 4.629 1.00 66.75 115 LYS A CA 1
ATOM 859 C C . LYS A 1 115 ? -6.531 -14.328 5.992 1.00 66.75 115 LYS A C 1
ATOM 861 O O . LYS A 1 115 ? -5.830 -15.132 6.604 1.00 66.75 115 LYS A O 1
ATOM 866 N N . GLY A 1 116 ? -6.756 -13.087 6.410 1.00 70.12 116 GLY A N 1
ATOM 867 C CA . GLY A 1 116 ? -6.342 -12.595 7.716 1.00 70.12 116 GLY A CA 1
ATOM 868 C C . GLY A 1 116 ? -4.895 -12.119 7.851 1.00 70.12 116 GLY A C 1
ATOM 869 O O . GLY A 1 116 ? -4.550 -11.690 8.943 1.00 70.12 116 GLY A O 1
ATOM 870 N N . LYS A 1 117 ? -4.035 -12.170 6.818 1.00 81.56 117 LYS A N 1
ATOM 871 C CA . LYS A 1 117 ? -2.635 -11.698 6.911 1.00 81.56 117 LYS A CA 1
ATOM 872 C C . LYS A 1 117 ? -2.360 -10.539 5.960 1.00 81.56 117 LYS A C 1
ATOM 874 O O . LYS A 1 117 ? -2.505 -10.677 4.749 1.00 81.56 117 LYS A O 1
ATOM 879 N N . VAL A 1 118 ? -1.880 -9.434 6.521 1.00 85.38 118 VAL A N 1
ATOM 880 C CA . VAL A 1 118 ? -1.496 -8.219 5.798 1.00 85.38 118 VAL A CA 1
ATOM 881 C C . VAL A 1 118 ? -0.057 -7.835 6.114 1.00 85.38 118 VAL A C 1
ATOM 883 O O . VAL A 1 118 ? 0.475 -8.161 7.175 1.00 85.38 118 VAL A O 1
ATOM 886 N N . LEU A 1 119 ? 0.584 -7.143 5.184 1.00 84.00 119 LEU A N 1
ATOM 887 C CA . LEU A 1 119 ? 1.943 -6.636 5.315 1.00 84.00 119 LEU A CA 1
ATOM 888 C C . LEU A 1 119 ? 1.876 -5.132 5.506 1.00 84.00 119 LEU A C 1
ATOM 890 O O . LEU A 1 119 ? 1.302 -4.439 4.682 1.00 84.00 119 LEU A O 1
ATOM 894 N N . THR A 1 120 ? 2.437 -4.624 6.591 1.00 84.44 120 THR A N 1
ATOM 895 C CA . THR A 1 120 ? 2.456 -3.190 6.898 1.00 84.44 120 THR A CA 1
ATOM 896 C C . THR A 1 120 ? 3.894 -2.715 6.959 1.00 84.44 120 THR A C 1
ATOM 898 O O . THR A 1 120 ? 4.707 -3.371 7.626 1.00 84.44 120 THR A O 1
ATOM 901 N N . SER A 1 121 ? 4.194 -1.570 6.353 1.00 69.75 121 SER A N 1
ATOM 902 C CA . SER A 1 121 ? 5.426 -0.840 6.648 1.00 69.75 121 SER A CA 1
ATOM 903 C C . SER A 1 121 ? 5.173 0.282 7.658 1.00 69.75 121 SER A C 1
ATOM 905 O O . SER A 1 121 ? 4.051 0.784 7.781 1.00 69.75 121 SER A O 1
ATOM 907 N N . LYS A 1 122 ? 6.190 0.599 8.468 1.00 58.72 122 LYS A N 1
ATOM 908 C CA . LYS A 1 122 ? 6.126 1.616 9.530 1.00 58.72 122 LYS A CA 1
ATOM 909 C C . LYS A 1 122 ? 7.009 2.799 9.174 1.00 58.72 122 LYS A C 1
ATOM 911 O O . LYS A 1 122 ? 8.172 2.539 8.798 1.00 58.72 122 LYS A O 1
#

Sequence (122 aa):
MAKDKLTEVLEKTDGKRAKTKTLDKIPTDTKSRKLPTEVIKAMSEKFPSAKLSTVKVHVGAEATEACKTLGAKAFISGSDIFLAKSGDAKDSKLLAHELSHVLQQTKGKVPSAKKGKVLTSK

Foldseek 3Di:
DVLVLLVVLLVVLVPPAWDKAFDQDDDDPWDKDQQPPSLVVSLCVVQVPEPRRPEIETEDDRLLVRCVVVVAQWKAFQRYIGGNDPVCSVVSSSVSNRVSNQCVVVVRYRGHGDRGIMTGDD

Radius of gyration: 13.06 Å; chains: 1; bounding box: 34×28×28 Å